Protein AF-A0A151TZ50-F1 (afdb_monomer)

Mean predicted aligned error: 8.45 Å

Solvent-accessible surface area (backbone atoms only — not comparable to full-atom values): 4452 Å² total; per-residue (Å²): 111,68,68,57,53,52,50,45,62,72,63,66,77,73,79,96,73,79,84,57,91,93,62,81,85,65,52,69,46,81,47,79,48,78,42,59,43,97,87,64,49,80,68,43,83,44,77,43,84,40,70,46,61,90,66,55,44,83,80,75,73,50,72,94,127

Radius of gyration: 15.98 Å; Cα contacts (8 Å, |Δi|>4): 57; chains: 1; bounding box: 30×28×48 Å

Sequence (65 aa):
MVDEMAALEKNNTWDLMSLPKGKKTVGSKWVFTIKHKVDGTIERYKAQLVAKGYTQSYGVDYQDR

pLDDT: mean 80.34, std 8.21, range [53.09, 94.62]

InterPro domains:
  IPR013103 Reverse transcriptase, RNA-dependent DNA polymerase [PF07727] (11-64)

Nearest PDB structures (foldseek):
  8rha-assembly1_A  TM=3.994E-01  e=1.817E+00  Homo sapiens
  1y9x-assembly1_B  TM=4.001E-01  e=5.623E+00  Saccharolobus shibatae
  8c6j-assembly1_S  TM=4.740E-01  e=8.955E+00  Homo sapiens
  5tgc-assembly3_F  TM=2.557E-01  e=4.607E+00  Saccharomyces cerevisiae

Organism: Cajanus cajan (NCBI:txid3821)

Foldseek 3Di:
DVVVVVVCVVVVVDDDDDDPPPDDDFDKDKDWDFDADPVRHTPDIDIDIGTPCVPDDEPPRDDDD

Secondary structure (DSSP, 8-state):
-HHHHHHHHHHT----PPPPTTPPPPPEEEEEEEEEPTTSSEEEEEEEEEE-GGG--BTTTB---

Structure (mmCIF, N/CA/C/O backbone):
data_AF-A0A151TZ50-F1
#
_entry.id   AF-A0A151TZ50-F1
#
loop_
_atom_site.group_PDB
_atom_site.id
_atom_site.type_symbol
_atom_site.label_atom_id
_atom_site.label_alt_id
_atom_site.label_comp_id
_atom_site.label_asym_id
_atom_site.label_entity_id
_atom_site.label_seq_id
_atom_site.pdbx_PDB_ins_code
_atom_site.Cartn_x
_atom_site.Cartn_y
_atom_site.Cartn_z
_atom_site.occupancy
_atom_site.B_iso_or_equiv
_atom_site.auth_seq_id
_atom_site.auth_comp_id
_atom_site.auth_asym_id
_atom_site.auth_atom_id
_atom_site.pdbx_PDB_model_num
ATOM 1 N N . MET A 1 1 ? 9.887 -8.925 -3.489 1.00 57.38 1 MET A N 1
ATOM 2 C CA . MET A 1 1 ? 9.092 -8.769 -2.248 1.00 57.38 1 MET A CA 1
ATOM 3 C C . MET A 1 1 ? 9.968 -8.275 -1.104 1.00 57.38 1 MET A C 1
ATOM 5 O O . MET A 1 1 ? 9.662 -7.223 -0.569 1.00 57.38 1 MET A O 1
ATOM 9 N N . VAL A 1 2 ? 11.082 -8.955 -0.797 1.00 70.44 2 VAL A N 1
ATOM 10 C CA . VAL A 1 2 ? 12.060 -8.503 0.219 1.00 70.44 2 VAL A CA 1
ATOM 11 C C . VAL A 1 2 ? 12.690 -7.152 -0.139 1.00 70.44 2 VAL A C 1
ATOM 13 O O . VAL A 1 2 ? 12.731 -6.264 0.699 1.00 70.44 2 VAL A O 1
ATOM 16 N N . ASP A 1 3 ? 13.079 -6.967 -1.403 1.00 71.69 3 ASP A N 1
ATOM 17 C CA . ASP A 1 3 ? 13.694 -5.719 -1.887 1.00 71.69 3 ASP A CA 1
ATOM 18 C C . ASP A 1 3 ? 12.812 -4.478 -1.671 1.00 71.69 3 ASP A C 1
ATOM 20 O O . ASP A 1 3 ? 13.288 -3.404 -1.315 1.00 71.69 3 ASP A O 1
ATOM 24 N N . GLU A 1 4 ? 11.498 -4.632 -1.844 1.00 71.00 4 GLU A N 1
ATOM 25 C CA . GLU A 1 4 ? 10.562 -3.515 -1.721 1.00 71.00 4 GLU A CA 1
ATOM 26 C C . GLU A 1 4 ? 10.246 -3.194 -0.254 1.00 71.00 4 GLU A C 1
ATOM 28 O O . GLU A 1 4 ? 10.175 -2.023 0.104 1.00 71.00 4 GLU A O 1
ATOM 33 N N . MET A 1 5 ? 10.152 -4.210 0.615 1.00 75.25 5 MET A N 1
ATOM 34 C CA . MET A 1 5 ? 10.054 -4.012 2.070 1.00 75.25 5 MET A CA 1
ATOM 35 C C . MET A 1 5 ? 11.301 -3.294 2.603 1.00 75.25 5 MET A C 1
ATOM 37 O O . MET A 1 5 ? 11.173 -2.287 3.293 1.00 75.25 5 MET A O 1
ATOM 41 N N . ALA A 1 6 ? 12.494 -3.728 2.184 1.00 79.81 6 ALA A N 1
ATOM 42 C CA . ALA A 1 6 ? 13.753 -3.091 2.563 1.00 79.81 6 ALA A CA 1
ATOM 43 C C . ALA A 1 6 ? 13.846 -1.637 2.064 1.00 79.81 6 ALA A C 1
ATOM 45 O O . ALA A 1 6 ? 14.332 -0.759 2.776 1.00 79.81 6 ALA A O 1
ATOM 46 N N . ALA A 1 7 ? 13.348 -1.352 0.855 1.00 77.69 7 ALA A N 1
ATOM 47 C CA . ALA A 1 7 ? 13.275 0.012 0.337 1.00 77.69 7 ALA A CA 1
ATOM 48 C C . ALA A 1 7 ? 12.316 0.893 1.156 1.00 77.69 7 ALA A C 1
ATOM 50 O O . ALA A 1 7 ? 12.626 2.056 1.419 1.00 77.69 7 ALA A O 1
ATOM 51 N N . LEU A 1 8 ? 11.173 0.351 1.584 1.00 76.50 8 LEU A N 1
ATOM 52 C CA . LEU A 1 8 ? 10.218 1.059 2.434 1.00 76.50 8 LEU A CA 1
ATOM 53 C C . LEU A 1 8 ? 10.811 1.349 3.824 1.00 76.50 8 LEU A C 1
ATOM 55 O O . LEU A 1 8 ? 10.688 2.476 4.303 1.00 76.50 8 LEU A O 1
ATOM 59 N N . GLU A 1 9 ? 11.477 0.372 4.451 1.00 79.69 9 GLU A N 1
ATOM 60 C CA . GLU A 1 9 ? 12.203 0.553 5.723 1.00 79.69 9 GLU A CA 1
ATOM 61 C C . GLU A 1 9 ? 13.298 1.620 5.599 1.00 79.69 9 GLU A C 1
ATOM 63 O O . GLU A 1 9 ? 13.381 2.534 6.419 1.00 79.69 9 GLU A O 1
ATOM 68 N N . LYS A 1 10 ? 14.092 1.569 4.521 1.00 83.69 10 LYS A N 1
ATOM 69 C CA . LYS A 1 10 ? 15.151 2.551 4.251 1.00 83.69 10 LYS A CA 1
ATOM 70 C C . LYS A 1 10 ? 14.609 3.969 4.079 1.00 83.69 10 LYS A C 1
ATOM 72 O O . LYS A 1 10 ? 15.253 4.923 4.504 1.00 83.69 10 LYS A O 1
ATOM 77 N N . ASN A 1 11 ? 13.442 4.109 3.455 1.00 83.56 11 ASN A N 1
ATOM 78 C CA . ASN A 1 11 ? 12.825 5.410 3.229 1.00 83.56 11 ASN A CA 1
ATOM 79 C C . ASN A 1 11 ? 12.158 5.984 4.489 1.00 83.56 11 ASN A C 1
ATOM 81 O O . ASN A 1 11 ? 11.783 7.151 4.462 1.00 83.56 11 ASN A O 1
ATOM 85 N N . ASN A 1 12 ? 12.004 5.202 5.569 1.00 79.50 12 ASN A N 1
ATOM 86 C CA . ASN A 1 12 ? 11.376 5.636 6.826 1.00 79.50 12 ASN A CA 1
ATOM 87 C C . ASN A 1 12 ? 10.000 6.308 6.609 1.00 79.50 12 ASN A C 1
ATOM 89 O O . ASN A 1 12 ? 9.627 7.274 7.267 1.00 79.50 12 ASN A O 1
ATOM 93 N N . THR A 1 13 ? 9.256 5.822 5.611 1.00 74.88 13 THR A N 1
ATOM 94 C CA . THR A 1 13 ? 7.980 6.417 5.165 1.00 74.88 13 THR A CA 1
ATOM 95 C C . THR A 1 13 ? 6.757 5.770 5.815 1.00 74.88 13 THR A C 1
ATOM 97 O O . THR A 1 13 ? 5.632 6.184 5.544 1.00 74.88 13 THR A O 1
ATOM 100 N N . TRP A 1 14 ? 6.955 4.753 6.657 1.00 76.88 14 TRP A N 1
ATOM 101 C CA . TRP A 1 14 ? 5.890 3.998 7.309 1.00 76.88 14 TRP A CA 1
ATOM 102 C C . TRP A 1 14 ? 6.328 3.533 8.702 1.00 76.88 14 TRP A C 1
ATOM 104 O O . TRP A 1 14 ? 7.510 3.286 8.932 1.00 76.88 14 TRP A O 1
ATOM 114 N N . ASP A 1 15 ? 5.358 3.394 9.603 1.00 75.56 15 ASP A N 1
ATOM 115 C CA . ASP A 1 15 ? 5.528 2.810 10.935 1.00 75.56 15 ASP A CA 1
ATOM 116 C C . ASP A 1 15 ? 4.451 1.744 11.159 1.00 75.56 15 ASP A C 1
ATOM 118 O O . ASP A 1 15 ? 3.303 1.890 10.716 1.00 75.56 15 ASP A O 1
ATOM 122 N N . LEU A 1 16 ? 4.823 0.645 11.815 1.00 78.75 16 LEU A N 1
ATOM 123 C CA . LEU A 1 16 ? 3.896 -0.437 12.117 1.00 78.75 16 LEU A CA 1
ATOM 124 C C . LEU A 1 16 ? 3.147 -0.136 13.423 1.00 78.75 16 LEU A C 1
ATOM 126 O O . LEU A 1 16 ? 3.579 -0.521 14.506 1.00 78.75 16 LEU A O 1
ATOM 130 N N . MET A 1 17 ? 1.985 0.507 13.320 1.00 79.38 17 MET A N 1
ATOM 131 C CA . MET A 1 17 ? 1.174 0.843 14.492 1.00 79.38 17 MET A CA 1
ATOM 132 C C . MET A 1 17 ? 0.127 -0.234 14.815 1.00 79.38 17 MET A C 1
ATOM 134 O O . MET A 1 17 ? -0.528 -0.789 13.929 1.00 79.38 17 MET A O 1
ATOM 138 N N . SER A 1 18 ? -0.106 -0.486 16.106 1.00 81.31 18 SER A N 1
ATOM 139 C CA . SER A 1 18 ? -1.264 -1.263 16.559 1.00 81.31 18 SER A CA 1
ATOM 140 C C . SER A 1 18 ? -2.573 -0.551 16.208 1.00 81.31 18 SER A C 1
ATOM 142 O O . SER A 1 18 ? -2.686 0.662 16.400 1.00 81.31 18 SER A O 1
ATOM 144 N N . LEU A 1 19 ? -3.589 -1.302 15.770 1.00 80.88 19 LEU A N 1
ATOM 145 C CA . LEU A 1 19 ? -4.902 -0.743 15.444 1.00 80.88 19 LEU A CA 1
ATOM 146 C C . LEU A 1 19 ? -5.489 0.020 16.651 1.00 80.88 19 LEU A C 1
ATOM 148 O O . LEU A 1 19 ? -5.686 -0.588 17.709 1.00 80.88 19 LEU A O 1
ATOM 152 N N . PRO A 1 20 ? -5.816 1.320 16.516 1.00 81.00 20 PRO A N 1
ATOM 153 C CA . PRO A 1 20 ?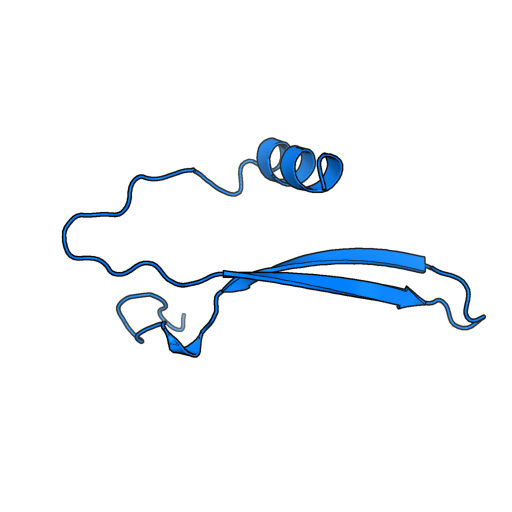 -6.407 2.082 17.605 1.00 81.00 20 PRO A CA 1
ATOM 154 C C . PRO A 1 20 ? -7.769 1.508 18.002 1.00 81.00 20 PRO A C 1
ATOM 156 O O . PRO A 1 20 ? -8.562 1.077 17.159 1.00 81.00 20 PRO A O 1
ATOM 159 N N . LYS A 1 21 ? -8.076 1.541 19.300 1.00 81.25 21 LYS A N 1
ATOM 160 C CA . LYS A 1 21 ? -9.329 1.001 19.838 1.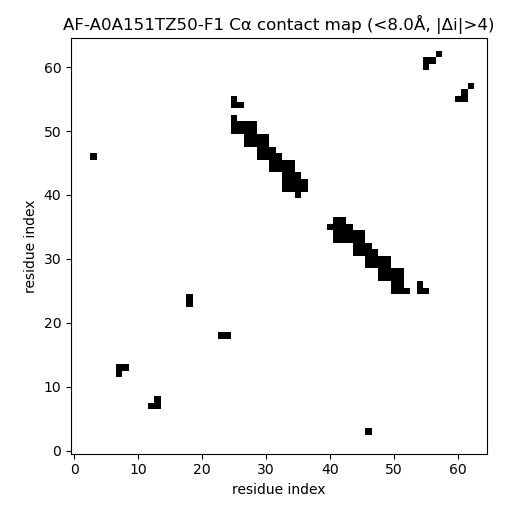00 81.25 21 LYS A CA 1
ATOM 161 C C . LYS A 1 21 ? -10.533 1.709 19.198 1.00 81.25 21 LYS A C 1
ATOM 163 O O . LYS A 1 21 ? -10.622 2.932 19.221 1.00 81.25 21 LYS A O 1
ATOM 168 N N . GLY A 1 22 ? -11.454 0.935 18.622 1.00 80.00 22 GLY A N 1
ATOM 169 C CA . GLY A 1 22 ? -12.664 1.454 17.967 1.00 80.00 22 GLY A CA 1
ATOM 170 C C . GLY A 1 22 ? -12.492 1.880 16.504 1.00 80.00 22 GLY A C 1
ATOM 171 O O . GLY A 1 22 ? -13.464 2.316 15.889 1.00 80.00 22 GLY A O 1
ATOM 172 N N . LYS A 1 23 ? -11.296 1.735 15.918 1.00 78.06 23 LYS A N 1
ATOM 173 C CA . LYS A 1 23 ? -11.069 1.946 14.481 1.00 78.06 23 LYS A CA 1
ATOM 174 C C . LYS A 1 23 ? -11.198 0.632 13.713 1.00 78.06 23 LYS A C 1
ATOM 176 O O . LYS A 1 23 ? -10.879 -0.437 14.229 1.00 78.06 23 LYS A O 1
ATOM 181 N N 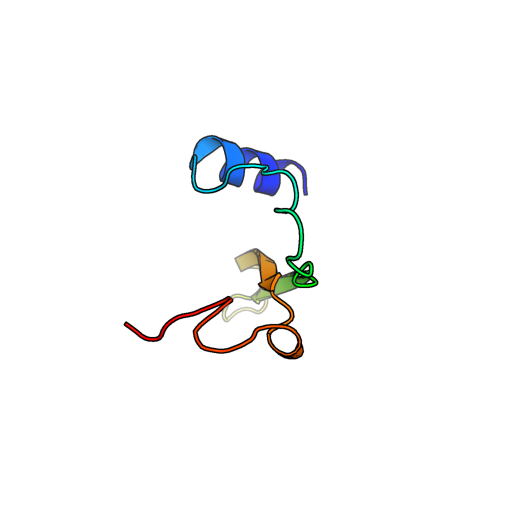. LYS A 1 24 ? -11.679 0.715 12.472 1.00 77.94 24 LYS A N 1
ATOM 182 C CA . LYS A 1 24 ? -11.719 -0.418 11.540 1.00 77.94 24 LYS A CA 1
ATOM 183 C C . LYS A 1 24 ? -10.449 -0.409 10.699 1.00 77.94 24 LYS A C 1
ATOM 185 O O . LYS A 1 24 ? -9.962 0.655 10.333 1.00 77.94 24 LYS A O 1
ATOM 190 N N . THR A 1 25 ? -9.915 -1.587 10.402 1.00 80.25 25 THR A N 1
ATOM 191 C CA . THR A 1 25 ? -8.800 -1.709 9.463 1.00 80.25 25 THR A CA 1
ATOM 192 C C . THR A 1 25 ? -9.271 -1.360 8.058 1.00 80.25 25 THR A C 1
ATOM 194 O O . THR A 1 25 ? -10.313 -1.831 7.597 1.00 80.25 25 THR A O 1
ATOM 197 N N . VAL A 1 26 ? -8.473 -0.563 7.351 1.00 81.25 26 VAL A N 1
ATOM 198 C CA . VAL A 1 26 ? -8.614 -0.407 5.906 1.00 81.25 26 VAL A CA 1
ATOM 199 C C . VAL A 1 26 ? -7.925 -1.608 5.276 1.00 81.25 26 VAL A C 1
ATOM 201 O O . VAL A 1 26 ? -6.750 -1.870 5.531 1.00 81.25 26 VAL A O 1
ATOM 204 N N . GLY A 1 27 ? -8.664 -2.386 4.487 1.00 82.38 27 GLY A N 1
ATOM 205 C CA . GLY A 1 27 ? -8.049 -3.492 3.764 1.00 82.38 27 GLY A CA 1
ATOM 206 C C . GLY A 1 27 ? -7.045 -2.949 2.747 1.00 82.38 27 GLY A C 1
ATOM 207 O O . GLY A 1 27 ? -7.317 -1.947 2.100 1.00 82.38 27 GLY A O 1
ATOM 208 N N . SER A 1 28 ? -5.924 -3.629 2.539 1.00 85.31 28 SER A N 1
ATOM 209 C CA . SER A 1 28 ? -4.942 -3.253 1.512 1.00 85.31 28 SER A CA 1
ATOM 210 C C . SER A 1 28 ? -4.745 -4.396 0.524 1.00 85.31 28 SER A C 1
ATOM 212 O O . SER A 1 28 ? -5.044 -5.555 0.825 1.00 85.31 28 SER A O 1
ATOM 214 N N . LYS A 1 29 ? -4.279 -4.083 -0.684 1.00 84.94 29 LYS A N 1
ATOM 215 C CA . LYS A 1 29 ? -3.854 -5.090 -1.660 1.00 84.94 29 LYS A CA 1
ATOM 216 C C . LYS A 1 29 ? -2.577 -4.655 -2.363 1.00 84.94 29 LYS A C 1
ATOM 218 O O . LYS A 1 29 ? -2.373 -3.469 -2.612 1.00 84.94 29 LYS A O 1
ATOM 223 N N . TRP A 1 30 ? -1.761 -5.630 -2.735 1.00 83.56 30 TRP A N 1
ATOM 224 C CA . TRP A 1 30 ? -0.635 -5.404 -3.628 1.00 83.56 30 TRP A CA 1
ATOM 225 C C . TRP A 1 30 ? -1.119 -5.346 -5.077 1.00 83.56 30 TRP A C 1
ATOM 227 O O . TRP A 1 30 ? -1.894 -6.195 -5.521 1.00 83.56 30 TRP A O 1
ATOM 237 N N . VAL A 1 31 ? -0.669 -4.333 -5.810 1.00 85.38 31 VAL A N 1
ATOM 238 C CA . VAL A 1 31 ? -0.854 -4.198 -7.253 1.00 85.38 31 VAL A CA 1
ATOM 239 C C . VAL A 1 31 ? 0.510 -4.326 -7.908 1.00 85.38 31 VAL A C 1
ATOM 241 O O . VAL A 1 31 ? 1.382 -3.484 -7.701 1.00 85.38 31 VAL A O 1
ATOM 244 N N . PHE A 1 32 ? 0.674 -5.379 -8.702 1.00 86.50 32 PHE A N 1
ATOM 245 C CA . PHE A 1 32 ? 1.874 -5.623 -9.491 1.00 86.50 32 PHE A CA 1
ATOM 246 C C . PHE A 1 32 ? 1.638 -5.143 -10.921 1.00 86.50 32 PHE A C 1
ATOM 248 O O . PHE A 1 32 ? 0.601 -5.416 -11.524 1.00 86.50 32 PHE A O 1
ATOM 255 N N . THR A 1 33 ? 2.585 -4.396 -11.468 1.00 88.94 33 THR A N 1
ATOM 256 C CA . THR A 1 33 ? 2.528 -3.861 -12.826 1.00 88.94 33 THR A CA 1
ATOM 257 C C . THR A 1 33 ? 3.900 -3.996 -13.462 1.00 88.94 33 THR A C 1
ATOM 259 O O . THR A 1 33 ? 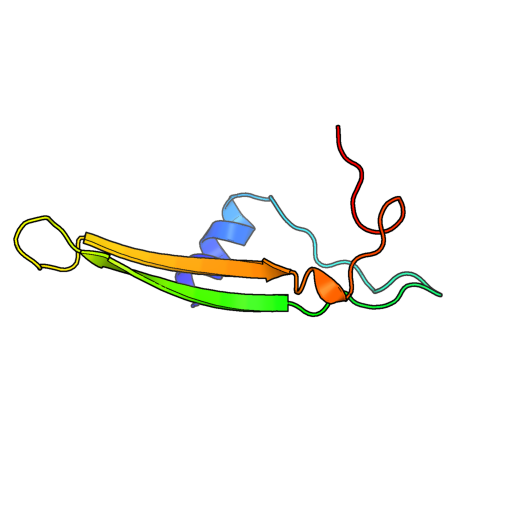4.902 -3.571 -12.890 1.00 88.94 33 THR A O 1
ATOM 262 N N . ILE A 1 34 ? 3.946 -4.573 -14.658 1.00 90.75 34 ILE A N 1
ATOM 263 C CA . ILE A 1 34 ? 5.162 -4.645 -15.465 1.00 90.75 34 ILE A CA 1
ATOM 264 C C . ILE A 1 34 ? 5.116 -3.475 -16.444 1.00 90.75 34 ILE A C 1
ATOM 266 O O . ILE A 1 34 ? 4.172 -3.352 -17.225 1.00 90.75 34 ILE A O 1
ATOM 270 N N . LYS A 1 35 ? 6.107 -2.587 -16.371 1.00 90.06 35 LYS A N 1
ATOM 271 C CA . LYS A 1 35 ? 6.316 -1.548 -17.376 1.00 90.06 35 LYS A CA 1
ATOM 272 C C . LYS A 1 35 ? 7.162 -2.124 -18.499 1.00 90.06 35 LYS A C 1
ATOM 274 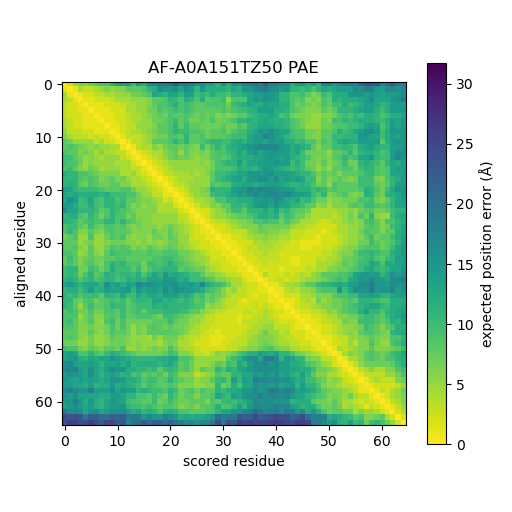O O . LYS A 1 35 ? 8.236 -2.664 -18.235 1.00 90.06 35 LYS A O 1
ATOM 279 N N . HIS A 1 36 ? 6.676 -1.991 -19.726 1.00 94.62 36 HIS A N 1
ATOM 280 C CA . HIS A 1 36 ? 7.395 -2.377 -20.933 1.00 94.62 36 HIS A CA 1
ATOM 281 C C . HIS A 1 36 ? 7.954 -1.133 -21.624 1.00 94.62 36 HIS A C 1
ATOM 283 O O . HIS A 1 36 ? 7.360 -0.056 -21.543 1.00 94.62 36 HIS A O 1
ATOM 289 N N . LYS A 1 37 ? 9.089 -1.296 -22.298 1.00 92.19 37 LYS A N 1
ATOM 290 C CA . LYS A 1 37 ? 9.660 -0.307 -23.210 1.00 92.19 37 LYS A CA 1
ATOM 291 C C . LYS A 1 37 ? 8.896 -0.302 -24.535 1.00 92.19 37 LYS A C 1
ATOM 293 O O . LYS A 1 37 ? 8.089 -1.192 -24.802 1.00 92.19 37 LYS A O 1
ATOM 298 N N . VAL A 1 38 ? 9.189 0.679 -25.388 1.00 91.81 38 VAL A N 1
ATOM 299 C CA . VAL A 1 38 ? 8.589 0.789 -26.731 1.00 91.81 38 VAL A CA 1
ATOM 300 C C . VAL A 1 38 ? 8.877 -0.436 -27.609 1.00 91.81 38 VAL A C 1
ATOM 302 O O . VAL A 1 38 ? 8.051 -0.808 -28.433 1.00 91.81 38 VAL A O 1
ATOM 305 N N . ASP A 1 39 ? 10.014 -1.100 -27.392 1.00 92.88 39 ASP A N 1
ATOM 306 C CA . ASP A 1 39 ? 10.423 -2.329 -28.079 1.00 92.88 39 ASP A CA 1
ATOM 307 C C . ASP A 1 39 ? 9.801 -3.611 -27.484 1.00 92.88 39 ASP A C 1
ATOM 309 O O . ASP A 1 39 ? 10.064 -4.711 -27.961 1.00 92.88 39 ASP A O 1
ATOM 313 N N . GLY A 1 40 ? 8.970 -3.486 -26.444 1.00 89.19 40 GLY A N 1
ATOM 314 C CA . GLY A 1 40 ? 8.284 -4.606 -25.799 1.00 89.19 40 GLY A CA 1
ATOM 315 C C . GLY A 1 40 ? 9.093 -5.317 -24.710 1.00 89.19 40 GLY A C 1
ATOM 316 O O . GLY A 1 40 ? 8.522 -6.127 -23.979 1.00 89.19 40 GLY A O 1
ATOM 317 N N . THR A 1 41 ? 10.382 -5.005 -24.526 1.00 93.56 41 THR A N 1
ATOM 318 C CA . THR A 1 41 ? 11.146 -5.549 -23.391 1.00 93.56 41 THR A CA 1
ATOM 319 C C . THR A 1 41 ? 10.709 -4.945 -22.060 1.00 93.56 41 THR A C 1
ATOM 321 O O . THR A 1 41 ? 10.118 -3.867 -21.986 1.00 93.56 41 THR A O 1
ATOM 324 N N . ILE A 1 42 ? 10.987 -5.657 -20.968 1.00 91.75 42 ILE A N 1
ATOM 325 C CA . ILE A 1 42 ? 10.618 -5.219 -19.623 1.00 91.75 42 ILE A CA 1
ATOM 326 C C . ILE A 1 42 ? 11.525 -4.059 -19.206 1.00 91.75 42 ILE A C 1
ATOM 328 O O . ILE A 1 42 ? 12.738 -4.208 -19.077 1.00 91.75 42 ILE A O 1
ATOM 332 N N . GLU A 1 43 ? 10.923 -2.896 -18.971 1.00 92.12 43 GLU A N 1
ATOM 333 C CA . GLU A 1 43 ? 11.601 -1.734 -18.403 1.00 92.12 43 GLU A CA 1
ATOM 334 C C . GLU A 1 43 ? 11.749 -1.890 -16.892 1.00 92.12 43 GLU A C 1
ATOM 336 O O . GLU A 1 43 ? 12.833 -1.704 -16.340 1.00 92.12 43 GLU A O 1
ATOM 341 N N . ARG A 1 44 ? 10.640 -2.199 -16.207 1.00 89.62 44 ARG A N 1
ATOM 342 C CA . ARG A 1 44 ? 10.599 -2.206 -14.745 1.00 89.62 44 ARG A CA 1
ATOM 343 C C . ARG A 1 44 ? 9.437 -3.019 -14.197 1.00 89.62 44 ARG A C 1
ATOM 345 O O . ARG A 1 44 ? 8.294 -2.859 -14.618 1.00 89.62 44 ARG A O 1
ATOM 352 N N . TYR A 1 45 ? 9.715 -3.787 -13.151 1.00 86.81 45 TYR A N 1
ATOM 353 C CA . TYR A 1 45 ? 8.690 -4.329 -12.266 1.00 86.81 45 TYR A CA 1
ATOM 354 C C . TYR A 1 45 ? 8.312 -3.271 -11.226 1.00 86.81 45 TYR A C 1
ATOM 356 O O . TYR A 1 45 ? 9.174 -2.716 -10.542 1.00 86.81 45 TYR A O 1
ATOM 364 N N . LYS A 1 46 ? 7.024 -2.952 -11.129 1.00 84.75 46 LYS A N 1
ATOM 365 C CA . LYS A 1 46 ? 6.471 -2.017 -10.149 1.00 84.75 46 LYS A CA 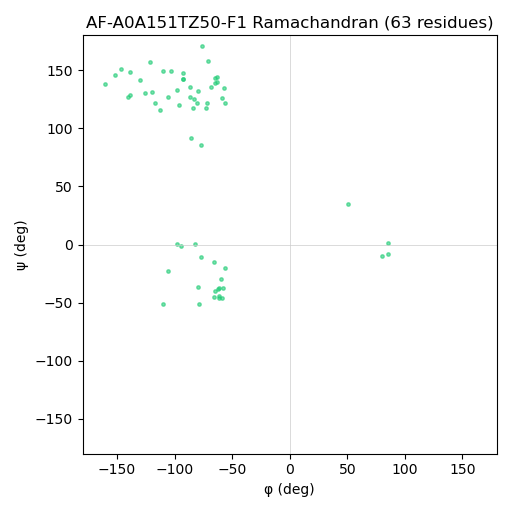1
ATOM 366 C C . LYS A 1 46 ? 5.507 -2.788 -9.255 1.00 84.75 46 LYS A C 1
ATOM 368 O O . LYS A 1 46 ? 4.530 -3.327 -9.771 1.00 84.75 46 LYS A O 1
ATOM 373 N N . ALA A 1 47 ? 5.733 -2.810 -7.946 1.00 85.31 47 ALA A N 1
ATOM 374 C CA . ALA A 1 47 ? 4.681 -3.153 -7.001 1.00 85.31 47 ALA A CA 1
ATOM 375 C C . ALA A 1 47 ? 4.262 -1.911 -6.205 1.00 85.31 47 ALA A C 1
ATOM 377 O O . ALA A 1 47 ? 4.994 -0.927 -6.090 1.00 85.31 47 ALA A O 1
ATOM 378 N N . GLN A 1 48 ? 2.988 -1.892 -5.826 1.00 84.75 48 GLN A N 1
ATOM 379 C CA . GLN A 1 48 ? 2.354 -0.805 -5.090 1.00 84.75 48 GLN A CA 1
ATOM 380 C C . GLN A 1 48 ? 1.405 -1.414 -4.067 1.00 84.75 48 GLN A C 1
ATOM 382 O O . GLN A 1 48 ? 0.533 -2.207 -4.432 1.00 84.75 48 GLN A O 1
ATOM 387 N N . LEU A 1 49 ? 1.543 -1.020 -2.804 1.00 84.38 49 LEU A N 1
ATOM 388 C CA . LEU A 1 49 ? 0.549 -1.313 -1.782 1.00 84.38 49 LEU A CA 1
ATOM 389 C C . LEU A 1 49 ? -0.549 -0.251 -1.858 1.00 84.38 49 LEU A C 1
ATOM 391 O O . LEU A 1 49 ? -0.286 0.933 -1.667 1.00 84.38 49 LEU A O 1
ATOM 395 N N . VAL A 1 50 ? -1.775 -0.669 -2.163 1.00 84.25 50 VAL A N 1
ATOM 396 C CA . VAL A 1 50 ? -2.907 0.244 -2.346 1.00 84.25 50 VAL A CA 1
ATOM 397 C C . VAL A 1 50 ? -3.992 -0.080 -1.330 1.00 84.25 50 VAL A C 1
ATOM 399 O O . VAL A 1 50 ? -4.398 -1.238 -1.181 1.00 84.25 50 VAL A O 1
ATOM 402 N N . ALA A 1 51 ? -4.479 0.954 -0.648 1.00 86.12 51 ALA A N 1
ATOM 403 C CA . ALA A 1 51 ? -5.642 0.861 0.219 1.00 86.12 51 ALA A CA 1
ATOM 404 C C . ALA A 1 51 ? -6.898 0.5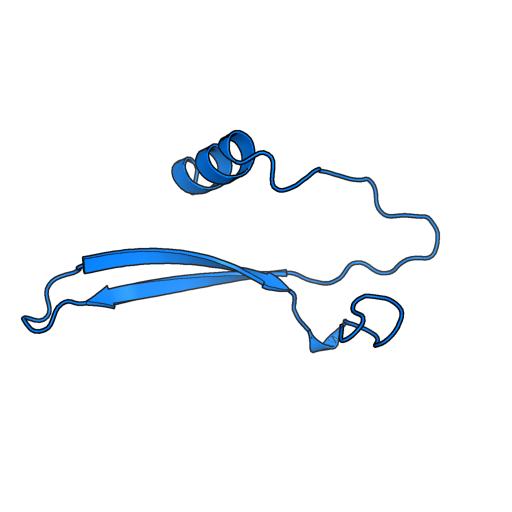29 -0.602 1.00 86.12 51 ALA A C 1
ATOM 406 O O . ALA A 1 51 ? -7.133 1.057 -1.690 1.00 86.12 51 ALA A O 1
ATOM 407 N N . LYS A 1 52 ? -7.743 -0.350 -0.075 1.00 81.56 52 LYS A N 1
ATOM 408 C CA . LYS A 1 52 ? -9.064 -0.645 -0.625 1.00 81.56 52 LYS A CA 1
ATOM 409 C C . LYS A 1 52 ? -10.000 0.501 -0.244 1.00 81.56 52 LYS A C 1
ATOM 411 O O . LYS A 1 52 ? -10.700 0.435 0.758 1.00 81.56 52 LYS A O 1
ATOM 416 N N . GLY A 1 53 ? -9.997 1.558 -1.055 1.00 73.19 53 GLY A N 1
ATOM 417 C CA . GLY A 1 53 ? -10.684 2.823 -0.761 1.00 73.19 53 GLY A CA 1
ATOM 418 C C . GLY A 1 53 ? -12.186 2.720 -0.474 1.00 73.19 53 GLY A C 1
ATOM 419 O O . GLY A 1 53 ? -12.732 3.579 0.200 1.00 73.19 53 GLY A O 1
ATOM 420 N N . TYR A 1 54 ? -12.859 1.639 -0.879 1.00 69.19 54 TYR A N 1
ATOM 421 C CA . TYR A 1 54 ? -14.269 1.411 -0.534 1.00 69.19 54 TYR A CA 1
ATOM 422 C C . TYR A 1 54 ? -14.516 1.190 0.970 1.00 69.19 54 TYR A C 1
ATOM 424 O O . TYR A 1 54 ? -15.661 1.245 1.407 1.00 69.19 54 TYR A O 1
ATOM 432 N N . THR A 1 55 ? -13.473 0.920 1.767 1.00 69.25 55 THR A N 1
ATOM 433 C CA . THR A 1 55 ? -13.568 0.886 3.237 1.00 69.25 55 THR A CA 1
ATOM 434 C C . THR A 1 55 ? -13.113 2.186 3.901 1.00 69.25 55 THR A C 1
ATOM 436 O O . THR A 1 55 ? -13.110 2.245 5.126 1.00 69.25 55 THR A O 1
ATOM 439 N N . GLN A 1 56 ? -12.700 3.198 3.131 1.00 75.44 56 GLN A N 1
ATOM 440 C CA . GLN A 1 56 ? -12.293 4.496 3.668 1.00 75.44 56 GLN A CA 1
ATOM 441 C C . GLN A 1 56 ? -13.508 5.407 3.841 1.00 75.44 56 GLN A C 1
ATOM 443 O O . GLN A 1 56 ? -14.362 5.507 2.962 1.00 75.44 56 GLN A O 1
ATOM 448 N N . SER A 1 57 ? -13.569 6.091 4.979 1.00 72.94 57 SER A N 1
ATOM 449 C CA . SER A 1 57 ? -14.572 7.111 5.272 1.00 72.94 57 SER A CA 1
ATOM 450 C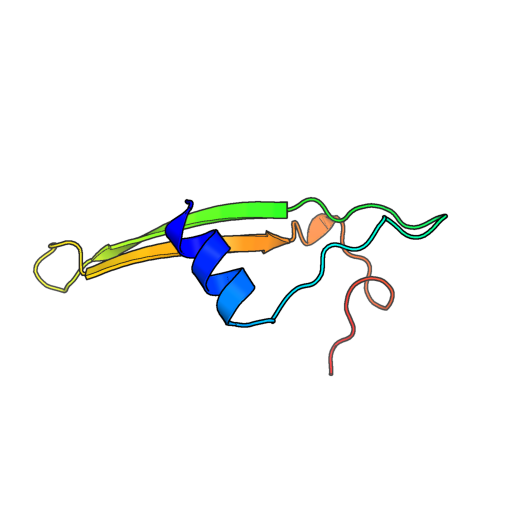 C . SER A 1 57 ? -13.939 8.500 5.193 1.00 72.94 57 SER A C 1
ATOM 452 O O . SER A 1 57 ? -12.931 8.778 5.850 1.00 72.94 57 SER A O 1
ATOM 454 N N . TYR A 1 58 ? -14.537 9.388 4.396 1.00 76.75 58 TYR A N 1
ATOM 455 C CA . TYR A 1 58 ? -14.119 10.788 4.304 1.00 76.75 58 TYR A CA 1
ATOM 456 C C . TYR A 1 58 ? -14.167 11.461 5.685 1.00 76.75 58 TYR A C 1
ATOM 458 O O . TYR A 1 58 ? -15.119 11.270 6.442 1.00 76.75 58 TYR A O 1
ATOM 466 N N . GLY A 1 59 ? -13.120 12.211 6.036 1.00 74.38 59 GLY A N 1
ATOM 467 C CA . GLY A 1 59 ? -12.973 12.847 7.349 1.00 74.38 59 GLY A CA 1
ATOM 468 C C . GLY A 1 59 ? -12.484 11.916 8.468 1.00 74.38 59 GLY A C 1
ATOM 469 O O . GLY A 1 59 ? -12.126 12.411 9.536 1.00 74.38 59 GLY A O 1
ATOM 470 N N . VAL A 1 60 ? -12.420 10.598 8.233 1.00 76.31 60 VAL A N 1
ATOM 471 C CA . VAL A 1 60 ? -11.892 9.600 9.183 1.00 76.31 60 VAL A CA 1
ATOM 472 C C . VAL A 1 60 ? -10.567 9.016 8.700 1.00 76.31 60 VAL A C 1
ATOM 474 O O . VAL A 1 60 ? -9.610 8.998 9.469 1.00 76.31 60 VAL A O 1
ATOM 477 N N . ASP A 1 61 ? -10.523 8.541 7.452 1.00 72.88 61 ASP A N 1
ATOM 478 C CA . ASP A 1 61 ? -9.373 7.834 6.868 1.00 72.88 61 ASP A CA 1
ATOM 479 C C . ASP A 1 61 ? -8.589 8.690 5.862 1.00 72.88 61 ASP A C 1
ATOM 481 O O . ASP A 1 61 ? -7.416 8.430 5.608 1.00 72.88 61 ASP A O 1
ATOM 485 N N . TYR A 1 62 ? -9.226 9.708 5.281 1.00 73.75 62 TYR A N 1
ATOM 486 C CA . TYR A 1 62 ? -8.595 10.679 4.386 1.00 73.75 62 TYR A CA 1
ATOM 487 C C . TYR A 1 62 ? -9.331 12.023 4.470 1.00 73.75 62 TYR A C 1
ATOM 489 O O . TYR A 1 62 ? -10.547 12.071 4.686 1.00 73.75 62 TYR A O 1
ATOM 497 N N . GLN A 1 63 ? -8.572 13.106 4.326 1.00 75.44 63 GLN A N 1
ATOM 498 C CA . GLN A 1 63 ? -9.058 14.476 4.200 1.00 75.44 63 GLN A CA 1
ATOM 499 C C . GLN A 1 63 ? -8.455 15.052 2.918 1.00 75.44 63 GLN A C 1
ATOM 501 O O . GLN A 1 63 ? -7.249 14.922 2.707 1.00 75.44 63 GLN A O 1
ATOM 506 N N . ASP A 1 64 ? -9.294 15.643 2.068 1.00 62.59 64 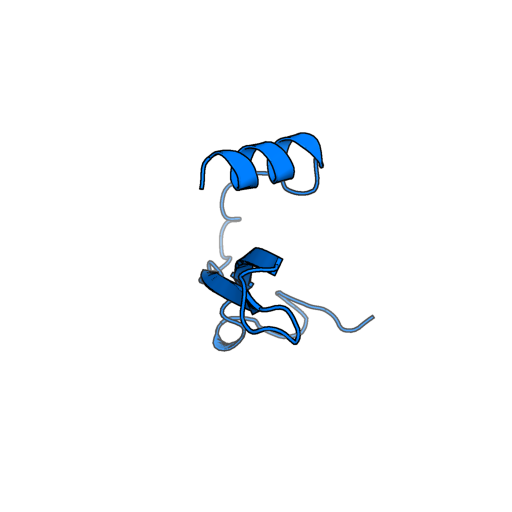ASP A N 1
ATOM 507 C CA . ASP A 1 64 ? -8.833 16.356 0.878 1.00 62.59 64 ASP A CA 1
ATOM 508 C C . ASP A 1 64 ? -8.172 17.658 1.335 1.00 62.59 64 ASP A C 1
ATOM 510 O O . ASP A 1 64 ? -8.783 18.436 2.074 1.00 62.59 64 ASP A O 1
ATOM 514 N N . ARG A 1 65 ? -6.901 17.849 0.988 1.00 53.09 65 ARG A N 1
ATOM 515 C CA . ARG A 1 65 ? -6.139 19.042 1.344 1.00 53.09 65 ARG A CA 1
ATOM 516 C C . ARG A 1 65 ? -5.355 19.535 0.147 1.00 53.09 65 ARG A C 1
ATOM 518 O O . ARG A 1 65 ? -4.786 18.672 -0.557 1.00 53.09 65 ARG A O 1
#